Protein AF-A0A6H9YT21-F1 (afdb_monomer_lite)

pLDDT: mean 77.06, std 13.74, range [37.28, 89.81]

Sequence (75 aa):
MRRKICVHVEHYRPNDETDYYDLPDNWDDKTPEERRAELDEMARDALFEAAGSSAFVVEVDENGREIRVLNEDES

Radius of gyration: 13.22 Å; chains: 1; bounding box: 32×30×37 Å

Structure (mmCIF, N/CA/C/O backbone):
data_AF-A0A6H9YT21-F1
#
_entry.id   AF-A0A6H9YT21-F1
#
loop_
_atom_site.group_PDB
_atom_site.id
_atom_site.type_symbol
_atom_site.label_atom_id
_atom_site.label_alt_id
_atom_site.label_comp_id
_atom_site.label_asym_id
_atom_site.label_entity_id
_atom_site.label_seq_id
_atom_site.pdbx_PDB_ins_code
_atom_site.Cartn_x
_atom_site.Cartn_y
_atom_site.Cartn_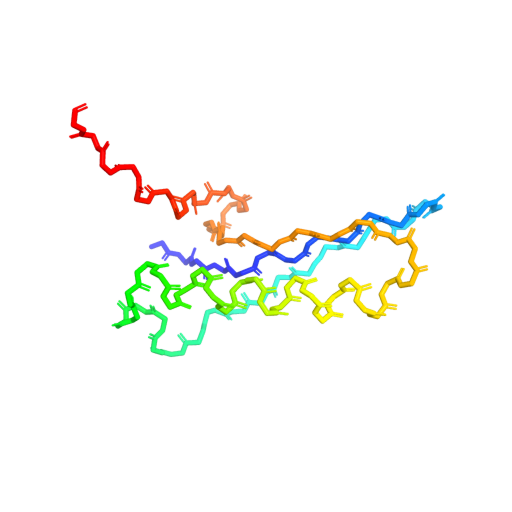z
_atom_site.occupancy
_atom_site.B_iso_or_equiv
_atom_site.auth_seq_id
_atom_site.auth_comp_id
_atom_site.auth_asym_id
_atom_site.auth_atom_id
_atom_site.pdbx_PDB_model_num
ATOM 1 N N . MET A 1 1 ? -17.306 2.074 2.150 1.00 61.66 1 MET A N 1
ATOM 2 C CA . MET A 1 1 ? -16.288 2.349 1.120 1.00 61.66 1 MET A CA 1
ATOM 3 C C . MET A 1 1 ? -15.397 1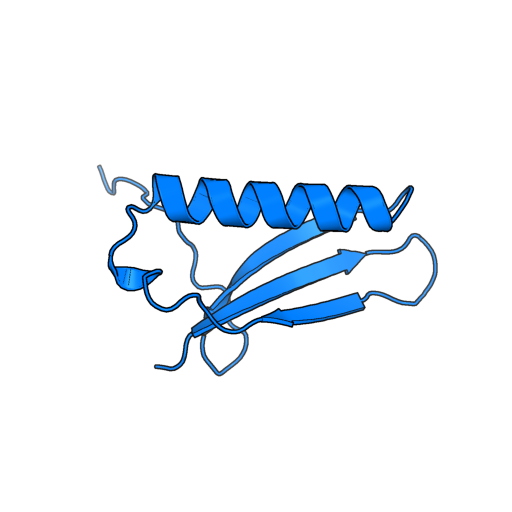.132 1.042 1.00 61.66 1 MET A C 1
ATOM 5 O O . MET A 1 1 ? -14.950 0.679 2.094 1.00 61.66 1 MET A O 1
ATOM 9 N N . ARG A 1 2 ? -15.210 0.551 -0.145 1.00 78.12 2 ARG A N 1
ATOM 10 C CA . ARG A 1 2 ? -14.188 -0.494 -0.325 1.00 78.12 2 ARG A CA 1
ATOM 11 C C . ARG A 1 2 ? -12.839 0.195 -0.498 1.00 78.12 2 ARG A C 1
ATOM 13 O O . ARG A 1 2 ? -12.763 1.181 -1.218 1.00 78.12 2 ARG A O 1
ATOM 20 N N . ARG A 1 3 ? -11.817 -0.286 0.198 1.00 85.94 3 ARG A N 1
ATOM 21 C CA . ARG A 1 3 ? -10.459 0.264 0.160 1.00 85.94 3 ARG A CA 1
ATOM 22 C C . ARG A 1 3 ? -9.506 -0.821 -0.309 1.00 85.94 3 ARG A C 1
ATOM 24 O O . ARG A 1 3 ? -9.809 -2.002 -0.129 1.00 85.94 3 ARG A O 1
ATOM 31 N N . LYS A 1 4 ? -8.423 -0.417 -0.960 1.00 88.88 4 LYS A N 1
ATOM 32 C CA . LYS A 1 4 ? -7.445 -1.304 -1.592 1.00 88.88 4 LYS A CA 1
ATOM 33 C C . LYS A 1 4 ? -6.043 -0.743 -1.440 1.00 88.88 4 LYS A C 1
ATOM 35 O O . LYS A 1 4 ? -5.880 0.452 -1.221 1.00 88.88 4 LYS A O 1
ATOM 40 N N . ILE A 1 5 ? -5.048 -1.598 -1.604 1.00 88.00 5 ILE A N 1
ATOM 41 C CA . ILE A 1 5 ? -3.654 -1.190 -1.752 1.00 88.00 5 ILE A CA 1
ATOM 42 C C . ILE A 1 5 ? -3.376 -1.069 -3.248 1.00 88.00 5 ILE A C 1
ATOM 44 O O . ILE A 1 5 ? -3.631 -2.002 -4.004 1.00 88.00 5 ILE A O 1
ATOM 48 N N . CYS A 1 6 ? -2.893 0.089 -3.677 1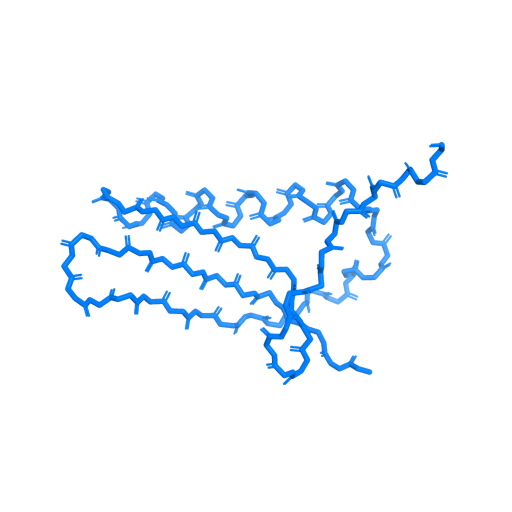.00 87.38 6 CYS A N 1
ATOM 49 C CA . CYS A 1 6 ? -2.452 0.361 -5.036 1.00 87.38 6 CYS A CA 1
ATOM 50 C C . CYS A 1 6 ? -0.926 0.338 -5.054 1.00 87.38 6 CYS A C 1
ATOM 52 O O . CYS A 1 6 ? -0.297 1.145 -4.371 1.00 87.38 6 CYS A O 1
ATOM 54 N N . VAL A 1 7 ? -0.350 -0.576 -5.827 1.00 85.12 7 VAL A N 1
ATOM 55 C CA . VAL A 1 7 ? 1.085 -0.653 -6.101 1.00 85.12 7 VAL A CA 1
ATOM 56 C C . VAL A 1 7 ? 1.291 -0.141 -7.515 1.00 85.12 7 VAL A C 1
ATOM 58 O O . VAL A 1 7 ? 0.711 -0.680 -8.453 1.00 85.12 7 VAL A O 1
ATOM 61 N N . HIS A 1 8 ? 2.085 0.909 -7.673 1.00 83.56 8 HIS A N 1
ATOM 62 C CA . HIS A 1 8 ? 2.419 1.463 -8.977 1.00 83.56 8 HIS A CA 1
ATOM 63 C C . HIS A 1 8 ? 3.923 1.382 -9.191 1.00 83.56 8 HIS A C 1
ATOM 65 O O . HIS A 1 8 ? 4.689 1.816 -8.330 1.00 83.56 8 HIS A O 1
ATOM 71 N N . VAL A 1 9 ? 4.332 0.841 -10.334 1.00 81.06 9 VAL A N 1
ATOM 72 C CA . VAL A 1 9 ? 5.729 0.662 -10.725 1.00 81.06 9 VAL A CA 1
ATOM 73 C C . VAL A 1 9 ? 5.959 1.376 -12.057 1.00 81.06 9 VAL A C 1
ATOM 75 O O . VAL A 1 9 ? 5.395 1.005 -13.084 1.00 81.06 9 VAL A O 1
ATOM 78 N N . GLU A 1 10 ? 6.808 2.398 -12.045 1.00 76.06 10 GLU A N 1
ATOM 79 C CA . GLU A 1 10 ? 7.209 3.162 -13.228 1.00 76.06 10 GLU A CA 1
ATOM 80 C C . GLU A 1 10 ? 8.494 2.572 -13.810 1.00 76.06 10 GLU A C 1
ATOM 82 O O . GLU A 1 10 ? 9.601 2.784 -13.295 1.00 76.06 10 GLU A O 1
ATOM 87 N N . HIS A 1 11 ? 8.369 1.850 -14.917 1.00 72.69 11 HIS A N 1
ATOM 88 C CA . HIS A 1 11 ? 9.520 1.313 -15.629 1.00 72.69 11 HIS A CA 1
ATOM 89 C C . HIS A 1 11 ? 10.114 2.358 -16.585 1.00 72.69 11 HIS A C 1
ATOM 91 O O . HIS A 1 11 ? 9.409 3.106 -17.254 1.00 72.69 11 HIS A O 1
ATOM 97 N N . TYR A 1 12 ? 11.443 2.366 -16.760 1.00 62.78 12 TYR A N 1
ATOM 98 C CA . TYR A 1 12 ? 12.142 3.322 -17.648 1.00 62.78 12 TYR A CA 1
ATOM 99 C C . TYR A 1 12 ? 11.813 3.167 -19.161 1.00 62.78 12 TYR A C 1
ATOM 101 O O . TYR A 1 12 ? 12.450 3.794 -20.013 1.00 62.78 12 TYR A O 1
ATOM 109 N N . ARG A 1 13 ? 10.859 2.298 -19.527 1.00 60.59 13 ARG A N 1
ATOM 110 C CA . ARG A 1 13 ? 10.330 2.001 -20.874 1.00 60.59 13 ARG A CA 1
ATOM 111 C C . ARG A 1 13 ? 8.870 1.519 -20.729 1.00 60.59 13 ARG A C 1
ATOM 113 O O . ARG A 1 13 ? 8.543 1.004 -19.672 1.00 60.59 13 ARG A O 1
ATOM 120 N N . PRO A 1 14 ? 8.017 1.617 -21.769 1.00 60.91 14 PRO A N 1
ATOM 121 C CA . PRO A 1 14 ? 6.655 2.180 -21.730 1.00 60.91 14 PRO A CA 1
ATOM 122 C C . PRO A 1 14 ? 5.555 1.328 -21.062 1.00 60.91 14 PRO A C 1
ATOM 124 O O . PRO A 1 14 ? 4.389 1.465 -21.421 1.00 60.91 14 PRO A O 1
ATOM 127 N N . ASN A 1 15 ? 5.899 0.451 -20.128 1.00 62.78 15 ASN A N 1
ATOM 128 C CA . ASN A 1 15 ? 4.941 -0.341 -19.376 1.00 62.78 15 ASN A CA 1
ATOM 129 C C . ASN A 1 15 ? 5.002 0.099 -17.919 1.00 62.78 15 ASN A C 1
ATOM 131 O O . ASN A 1 15 ? 5.702 -0.525 -17.132 1.00 62.78 15 ASN A O 1
ATOM 135 N N . ASP A 1 16 ? 4.296 1.174 -17.585 1.00 73.88 16 ASP A N 1
ATOM 136 C CA . ASP A 1 16 ? 3.957 1.430 -16.189 1.00 73.88 16 ASP A CA 1
ATOM 137 C C . ASP A 1 16 ? 2.995 0.321 -15.749 1.00 73.88 16 ASP A C 1
ATOM 139 O O . ASP A 1 16 ? 2.022 0.017 -16.450 1.00 73.88 16 ASP A O 1
ATOM 143 N N . GLU A 1 17 ? 3.288 -0.316 -14.622 1.00 82.19 17 GLU A N 1
ATOM 144 C CA . GLU A 1 17 ? 2.469 -1.387 -14.063 1.00 82.19 17 GLU A CA 1
ATOM 145 C C . GLU A 1 17 ? 1.712 -0.847 -12.850 1.00 82.19 17 GLU A C 1
ATOM 147 O O . GLU A 1 17 ? 2.235 -0.071 -12.051 1.00 82.19 17 GLU A O 1
ATOM 152 N N . THR A 1 18 ? 0.424 -1.171 -12.751 1.00 84.69 18 THR A N 1
ATOM 153 C CA . THR A 1 18 ? -0.408 -0.775 -11.611 1.00 84.69 18 THR A CA 1
ATOM 154 C C . THR A 1 18 ? -1.249 -1.955 -11.182 1.00 84.69 18 THR A C 1
ATOM 156 O O . THR A 1 18 ? -2.149 -2.376 -11.911 1.00 84.69 18 THR A O 1
ATOM 159 N N . ASP A 1 19 ? -0.987 -2.429 -9.973 1.00 87.06 19 ASP A N 1
ATOM 160 C CA . ASP A 1 19 ? -1.690 -3.541 -9.361 1.00 87.06 19 ASP A CA 1
ATOM 161 C C . ASP A 1 19 ? -2.500 -3.088 -8.153 1.00 87.06 19 ASP A C 1
ATOM 163 O O . ASP A 1 19 ? -2.113 -2.200 -7.389 1.00 87.06 19 ASP A O 1
ATOM 167 N N . TYR A 1 20 ? -3.651 -3.733 -7.977 1.00 86.75 20 TYR A N 1
ATOM 168 C CA . TYR A 1 20 ? -4.563 -3.469 -6.873 1.00 86.75 20 TYR A CA 1
ATOM 169 C C . TYR A 1 20 ? -4.736 -4.723 -6.029 1.00 86.75 20 TYR A C 1
ATOM 171 O O . TYR A 1 20 ? -5.283 -5.723 -6.496 1.00 86.75 20 TYR A O 1
ATOM 179 N N . TYR A 1 21 ? -4.353 -4.625 -4.763 1.00 88.12 21 TYR A N 1
ATOM 180 C CA . TYR A 1 21 ? -4.483 -5.686 -3.775 1.00 88.12 21 TYR A CA 1
ATOM 181 C C . TYR A 1 21 ? -5.620 -5.367 -2.806 1.00 88.12 21 TYR A C 1
ATOM 183 O O . TYR A 1 21 ? -5.871 -4.206 -2.463 1.00 88.12 21 TYR A O 1
ATOM 191 N N . ASP A 1 22 ? -6.337 -6.401 -2.376 1.00 89.81 22 ASP A N 1
ATOM 192 C CA . ASP A 1 22 ? -7.299 -6.258 -1.288 1.00 89.81 22 ASP A CA 1
ATOM 193 C C . ASP A 1 22 ? -6.564 -6.010 0.036 1.00 89.81 22 ASP A C 1
ATOM 195 O O . ASP A 1 22 ? -5.426 -6.444 0.230 1.00 89.81 22 ASP A O 1
ATOM 199 N N . LEU A 1 23 ? -7.218 -5.286 0.946 1.00 87.06 23 LEU A N 1
ATOM 200 C CA . LEU A 1 23 ? -6.670 -5.059 2.279 1.00 87.06 23 LEU A CA 1
ATOM 201 C C . LEU A 1 23 ? -6.673 -6.366 3.083 1.00 87.06 23 LEU A C 1
ATOM 203 O O . LEU A 1 23 ? -7.639 -7.128 2.983 1.00 87.06 23 LEU A O 1
ATOM 207 N N . PRO A 1 24 ? -5.648 -6.618 3.912 1.00 87.19 24 PRO A N 1
ATOM 208 C CA . PRO A 1 24 ? -5.659 -7.763 4.812 1.00 87.19 24 PRO A CA 1
ATOM 209 C C . PRO A 1 24 ? -6.792 -7.639 5.842 1.00 87.19 24 PRO A C 1
ATOM 211 O O . PRO A 1 24 ? -7.196 -6.537 6.216 1.00 87.19 24 PRO A O 1
ATOM 214 N N . ASP A 1 25 ? -7.292 -8.773 6.339 1.00 86.06 25 ASP A N 1
ATOM 215 C CA . ASP A 1 25 ? -8.466 -8.821 7.228 1.00 86.06 25 ASP A CA 1
ATOM 216 C C . ASP A 1 25 ? -8.310 -7.995 8.520 1.00 86.06 25 ASP A C 1
ATOM 218 O O . ASP A 1 25 ? -9.298 -7.524 9.076 1.00 86.06 25 ASP A O 1
ATOM 222 N N . ASN A 1 26 ? -7.076 -7.787 8.989 1.00 88.19 26 ASN A N 1
ATOM 223 C CA . ASN A 1 26 ? -6.747 -6.988 10.173 1.00 88.19 26 ASN A CA 1
ATOM 224 C C . ASN A 1 26 ? -6.241 -5.575 9.835 1.00 88.19 26 ASN A C 1
ATOM 226 O O . ASN A 1 26 ? -5.658 -4.916 10.697 1.00 88.19 26 ASN A O 1
ATOM 230 N N . TRP A 1 27 ? -6.420 -5.103 8.596 1.00 87.88 27 TRP A N 1
ATOM 231 C CA . TRP A 1 27 ? -5.946 -3.780 8.184 1.00 87.88 27 TRP A CA 1
ATOM 232 C C . TRP A 1 27 ? -6.512 -2.681 9.076 1.00 87.88 27 TRP A C 1
ATOM 234 O O . TRP A 1 27 ? -5.788 -1.785 9.506 1.00 87.88 27 TRP A O 1
ATOM 244 N N . ASP A 1 28 ? -7.799 -2.782 9.411 1.00 85.88 28 ASP A N 1
ATOM 245 C CA . ASP A 1 28 ? -8.487 -1.776 10.212 1.00 85.88 28 ASP A CA 1
ATOM 246 C C . ASP A 1 28 ? -8.089 -1.743 11.684 1.00 85.88 28 ASP A C 1
ATOM 248 O O . ASP A 1 28 ? -8.177 -0.685 12.306 1.00 85.88 28 ASP A O 1
ATOM 252 N N . ASP A 1 29 ? -7.577 -2.853 12.209 1.00 88.88 29 ASP A N 1
ATOM 253 C CA . ASP A 1 29 ? -7.096 -2.954 13.587 1.00 88.88 29 ASP A CA 1
ATOM 254 C C . ASP A 1 29 ? -5.660 -2.430 13.752 1.00 88.88 29 ASP A C 1
ATOM 256 O O . ASP A 1 29 ? -5.230 -2.141 14.870 1.00 88.88 29 ASP A O 1
ATOM 260 N N . LYS A 1 30 ? -4.913 -2.289 12.648 1.00 87.25 30 LYS A N 1
ATOM 261 C CA . LYS A 1 30 ? -3.539 -1.772 12.646 1.00 87.25 30 LYS A CA 1
ATOM 262 C C . LYS A 1 30 ? -3.503 -0.270 12.881 1.00 87.25 30 LYS A C 1
ATOM 264 O O . LYS A 1 30 ? -4.319 0.490 12.346 1.00 87.25 30 LYS A O 1
ATOM 269 N N . THR A 1 31 ? -2.488 0.162 13.618 1.00 88.56 31 THR A N 1
ATOM 270 C CA . THR A 1 31 ? -2.146 1.576 13.760 1.00 88.56 31 THR A CA 1
ATOM 271 C C . THR A 1 31 ? -1.684 2.170 12.420 1.00 88.56 31 THR A C 1
ATOM 273 O O . THR A 1 31 ? -1.225 1.445 11.532 1.00 88.56 31 THR A O 1
ATOM 276 N N . PRO A 1 32 ? -1.756 3.502 12.246 1.00 85.00 32 PRO A N 1
ATOM 277 C CA . PRO A 1 32 ? -1.253 4.164 11.040 1.00 85.00 32 PRO A CA 1
ATOM 278 C C . PRO A 1 32 ? 0.228 3.874 10.752 1.00 85.00 32 PRO A C 1
ATOM 280 O O . PRO A 1 32 ? 0.619 3.772 9.591 1.00 85.00 32 PRO A O 1
ATOM 283 N N . GLU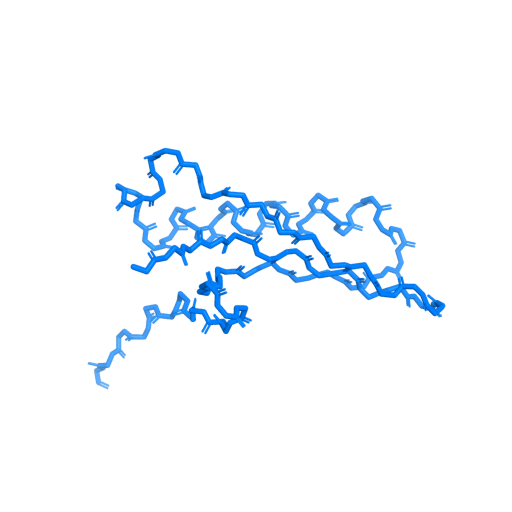 A 1 33 ? 1.042 3.700 11.796 1.00 85.81 33 GLU A N 1
ATOM 284 C CA . GLU A 1 33 ? 2.462 3.352 11.678 1.00 85.81 33 GLU A CA 1
ATOM 285 C C . GLU A 1 33 ? 2.664 1.929 11.146 1.00 85.81 33 GLU A C 1
ATOM 287 O O . GLU A 1 33 ? 3.498 1.718 10.268 1.00 85.81 33 GLU A O 1
ATOM 292 N N . GLU A 1 34 ? 1.870 0.965 11.619 1.00 87.75 34 GLU A N 1
ATOM 293 C CA . GLU A 1 34 ? 1.908 -0.417 11.128 1.00 87.75 34 GLU A CA 1
ATOM 294 C C . GLU A 1 34 ? 1.458 -0.515 9.671 1.00 87.75 34 GLU A C 1
ATOM 296 O O . GLU A 1 34 ? 2.120 -1.173 8.872 1.00 87.75 34 GLU A O 1
ATOM 301 N N . ARG A 1 35 ? 0.375 0.181 9.302 1.00 86.44 35 ARG A N 1
ATOM 302 C CA . ARG A 1 35 ? -0.079 0.241 7.904 1.00 86.44 35 ARG A CA 1
ATOM 303 C C . ARG A 1 35 ? 1.000 0.826 7.008 1.00 86.44 35 ARG A C 1
ATOM 305 O O . ARG A 1 35 ? 1.298 0.268 5.961 1.00 86.44 35 ARG A O 1
ATOM 312 N N . ARG A 1 36 ? 1.627 1.926 7.434 1.00 85.06 36 ARG A N 1
ATOM 313 C CA . ARG A 1 36 ? 2.734 2.541 6.697 1.00 85.06 36 ARG A CA 1
ATOM 314 C C . ARG A 1 36 ? 3.920 1.590 6.554 1.00 85.06 36 ARG A C 1
ATOM 316 O O . ARG A 1 36 ? 4.480 1.514 5.469 1.00 85.06 36 ARG A O 1
ATOM 323 N N . ALA A 1 37 ? 4.295 0.876 7.614 1.00 87.19 37 ALA A N 1
ATOM 324 C CA . ALA A 1 37 ? 5.394 -0.083 7.564 1.00 87.19 37 ALA A CA 1
ATOM 325 C C . ALA A 1 37 ? 5.132 -1.209 6.550 1.00 87.19 37 ALA A C 1
ATOM 327 O O . ALA A 1 37 ? 6.049 -1.583 5.823 1.00 87.19 37 ALA A O 1
ATOM 328 N N . GLU A 1 38 ? 3.893 -1.699 6.453 1.00 88.19 38 GLU A N 1
ATOM 329 C CA . GLU A 1 38 ? 3.515 -2.698 5.446 1.00 88.19 38 GLU A CA 1
ATOM 330 C C . GLU A 1 38 ? 3.497 -2.133 4.024 1.00 88.19 38 GLU A C 1
ATOM 332 O O . GLU A 1 38 ? 4.027 -2.773 3.119 1.00 88.19 38 GLU A O 1
ATOM 337 N N . LEU A 1 39 ? 2.956 -0.927 3.812 1.00 85.81 39 LEU A N 1
ATOM 338 C CA . LEU A 1 39 ? 3.014 -0.276 2.495 1.00 85.81 39 LEU A CA 1
ATOM 339 C C . LEU A 1 39 ? 4.473 -0.043 2.060 1.00 85.81 39 LEU A C 1
ATOM 341 O O . LEU A 1 39 ? 4.811 -0.289 0.905 1.00 85.81 39 LEU A O 1
ATOM 345 N N . ASP A 1 40 ? 5.346 0.374 2.983 1.00 84.88 40 ASP A N 1
ATOM 346 C CA . ASP A 1 40 ? 6.781 0.554 2.734 1.00 84.88 40 ASP A CA 1
ATOM 347 C C . ASP A 1 40 ? 7.483 -0.779 2.410 1.00 84.88 40 ASP A C 1
ATOM 349 O O . ASP A 1 40 ? 8.388 -0.807 1.574 1.00 84.88 40 ASP A O 1
ATOM 353 N N . GLU A 1 41 ? 7.104 -1.883 3.062 1.00 87.19 41 GLU A N 1
ATOM 354 C CA . GLU A 1 41 ? 7.630 -3.222 2.763 1.00 87.19 41 GLU A CA 1
ATOM 355 C C . GLU A 1 41 ? 7.204 -3.682 1.364 1.00 87.19 41 GLU A C 1
ATOM 357 O O . GLU A 1 41 ? 8.063 -4.018 0.549 1.00 87.19 41 GLU A O 1
ATOM 362 N N . MET A 1 42 ? 5.915 -3.561 1.033 1.00 85.06 42 MET A N 1
ATOM 363 C CA . MET A 1 42 ? 5.397 -3.864 -0.306 1.00 85.06 42 MET A CA 1
ATOM 364 C C . MET A 1 42 ? 6.063 -3.008 -1.389 1.00 85.06 42 MET A C 1
ATOM 366 O O . MET A 1 42 ? 6.387 -3.507 -2.465 1.00 85.06 42 MET A O 1
ATOM 370 N N . ALA A 1 43 ? 6.308 -1.723 -1.112 1.00 81.31 43 ALA A N 1
ATOM 371 C CA . ALA A 1 43 ? 7.005 -0.837 -2.039 1.00 81.31 43 ALA A CA 1
ATOM 372 C C . ALA A 1 43 ? 8.448 -1.287 -2.282 1.00 81.31 43 ALA A C 1
ATOM 374 O O . ALA A 1 43 ? 8.933 -1.215 -3.409 1.00 81.31 43 ALA A O 1
ATOM 375 N N . ARG A 1 44 ? 9.142 -1.765 -1.243 1.00 83.62 44 ARG A N 1
ATOM 376 C CA . ARG A 1 44 ? 10.511 -2.288 -1.364 1.00 83.62 44 ARG A CA 1
ATOM 377 C C . ARG A 1 44 ? 10.564 -3.579 -2.164 1.00 83.62 44 ARG A C 1
ATOM 379 O O . ARG A 1 44 ? 11.475 -3.707 -2.978 1.00 83.62 44 ARG A O 1
ATOM 386 N N . ASP A 1 45 ? 9.618 -4.488 -1.959 1.00 84.44 45 ASP A N 1
ATOM 387 C CA . ASP A 1 45 ? 9.538 -5.722 -2.743 1.00 84.44 45 ASP A CA 1
ATOM 388 C C . ASP A 1 45 ? 9.256 -5.414 -4.217 1.00 84.44 45 ASP A C 1
ATOM 390 O O . ASP A 1 45 ? 10.017 -5.840 -5.086 1.00 84.44 45 ASP A O 1
ATOM 394 N N . ALA A 1 46 ? 8.273 -4.552 -4.502 1.00 80.44 46 ALA A N 1
ATOM 395 C CA . ALA A 1 46 ? 7.978 -4.110 -5.865 1.00 80.44 46 ALA A CA 1
ATOM 396 C C . ALA A 1 46 ? 9.192 -3.429 -6.530 1.00 80.44 46 ALA A C 1
ATOM 398 O O . ALA A 1 46 ? 9.528 -3.714 -7.679 1.00 80.44 46 ALA A O 1
ATOM 399 N N . LEU A 1 47 ? 9.912 -2.570 -5.798 1.00 78.44 47 LEU A N 1
ATOM 400 C CA . LEU A 1 47 ? 11.161 -1.955 -6.267 1.00 78.44 47 LEU A CA 1
ATOM 401 C C . LEU A 1 47 ? 12.257 -2.988 -6.555 1.00 78.44 47 LEU A C 1
ATOM 403 O O . LEU A 1 47 ? 13.010 -2.833 -7.522 1.00 78.44 47 LEU A O 1
ATOM 407 N N . PHE A 1 48 ? 12.388 -4.006 -5.703 1.00 79.75 48 PHE A N 1
ATOM 408 C CA . PHE A 1 48 ? 13.393 -5.054 -5.851 1.00 79.75 48 PHE A CA 1
ATOM 409 C C . PHE A 1 48 ? 13.147 -5.880 -7.116 1.00 79.75 48 PHE A C 1
ATOM 411 O O . PHE A 1 48 ? 14.089 -6.144 -7.867 1.00 79.75 48 PHE A O 1
ATOM 418 N N . GLU A 1 49 ? 11.889 -6.224 -7.394 1.00 74.81 49 GLU A N 1
ATOM 419 C CA . GLU A 1 49 ? 11.498 -6.932 -8.616 1.00 74.81 49 GLU A CA 1
ATOM 420 C C . GLU A 1 49 ? 11.663 -6.062 -9.873 1.00 74.81 49 GLU A C 1
ATOM 422 O O . GLU A 1 49 ? 12.063 -6.557 -10.929 1.00 74.81 49 GLU A O 1
ATOM 427 N N . ALA A 1 50 ? 11.452 -4.749 -9.759 1.00 70.19 50 ALA A N 1
ATOM 428 C CA . ALA A 1 50 ? 11.418 -3.833 -10.896 1.00 70.19 50 ALA A CA 1
ATOM 429 C C . ALA A 1 50 ? 12.787 -3.302 -11.382 1.00 70.19 50 ALA A C 1
ATOM 431 O O . ALA A 1 50 ? 12.815 -2.454 -12.278 1.00 70.19 50 ALA A O 1
ATOM 432 N N . ALA A 1 51 ? 13.910 -3.769 -10.816 1.00 59.72 51 ALA A N 1
ATOM 433 C CA . ALA A 1 51 ? 15.305 -3.549 -11.243 1.00 59.72 51 ALA A CA 1
ATOM 434 C C . ALA A 1 51 ? 15.566 -2.284 -12.108 1.00 59.72 51 ALA A C 1
ATOM 436 O O . ALA A 1 51 ? 15.763 -2.370 -13.322 1.00 59.72 51 ALA A O 1
ATOM 437 N N . GLY A 1 52 ? 15.620 -1.102 -11.476 1.00 59.22 52 GLY A N 1
ATOM 438 C CA . GLY A 1 52 ? 15.915 0.184 -12.144 1.00 59.22 52 GLY A CA 1
ATOM 439 C C . GLY A 1 52 ? 14.703 1.092 -12.398 1.00 59.22 52 GLY A C 1
ATOM 440 O O . GLY A 1 52 ? 14.791 2.006 -13.218 1.00 59.22 52 GLY A O 1
ATOM 441 N N . SER A 1 53 ? 13.607 0.839 -11.687 1.00 68.44 53 SER A N 1
ATOM 442 C CA . SER A 1 53 ? 12.305 1.515 -11.787 1.00 68.44 53 SER A CA 1
ATOM 443 C C . SER A 1 53 ? 11.968 2.223 -10.464 1.00 68.44 53 SER A C 1
ATOM 445 O O . SER A 1 53 ? 12.553 1.882 -9.431 1.00 68.44 53 SER A O 1
ATOM 447 N N . SER A 1 54 ? 11.059 3.203 -10.465 1.00 73.75 54 SER A N 1
ATOM 448 C CA . SER A 1 54 ? 10.436 3.709 -9.227 1.00 73.75 54 SER A CA 1
ATOM 449 C C . SER A 1 54 ? 9.185 2.894 -8.915 1.00 73.75 54 SER A C 1
ATOM 451 O O . SER A 1 54 ? 8.486 2.471 -9.826 1.00 73.75 54 SER A O 1
ATOM 453 N N . ALA A 1 55 ? 8.891 2.668 -7.636 1.00 76.50 55 ALA A N 1
ATOM 454 C CA . ALA A 1 55 ? 7.613 2.121 -7.212 1.00 76.50 55 ALA A CA 1
ATOM 455 C C . ALA A 1 55 ? 7.099 2.876 -5.991 1.00 76.50 55 ALA A C 1
ATOM 457 O O . ALA A 1 55 ? 7.880 3.284 -5.124 1.00 76.50 55 ALA A O 1
ATOM 458 N N . PHE A 1 56 ? 5.786 3.057 -5.930 1.00 78.88 56 PHE A N 1
ATOM 459 C CA . PHE A 1 56 ? 5.092 3.625 -4.785 1.00 78.88 56 PHE A CA 1
ATOM 460 C C . PHE A 1 56 ? 3.850 2.802 -4.462 1.00 78.88 56 PHE A C 1
ATOM 462 O O . PHE A 1 56 ? 3.199 2.246 -5.348 1.00 78.88 56 PHE A O 1
ATOM 469 N N . VAL A 1 57 ? 3.539 2.712 -3.170 1.00 82.62 57 VAL A N 1
ATOM 470 C CA . VAL A 1 57 ? 2.432 1.905 -2.658 1.00 82.62 57 VAL A CA 1
ATOM 471 C C . VAL A 1 57 ? 1.583 2.754 -1.731 1.00 82.62 57 VAL A C 1
ATOM 473 O O . VAL A 1 57 ? 2.098 3.384 -0.808 1.00 82.62 57 VAL A O 1
ATOM 476 N N . VAL A 1 58 ? 0.281 2.801 -2.000 1.00 85.12 58 VAL A N 1
ATOM 477 C CA . VAL A 1 58 ? -0.665 3.696 -1.322 1.00 85.12 58 VAL A CA 1
ATOM 478 C C . VAL A 1 58 ? -2.010 3.014 -1.092 1.00 85.12 58 VAL A C 1
ATOM 480 O O . VAL A 1 58 ? -2.443 2.176 -1.880 1.00 85.12 58 VAL A O 1
ATOM 483 N N . GLU A 1 59 ? -2.700 3.382 -0.014 1.00 85.69 59 GLU A N 1
ATOM 484 C CA . GLU A 1 59 ? -4.097 2.992 0.202 1.00 85.69 59 GLU A CA 1
ATOM 485 C C . GLU A 1 59 ? -5.002 3.855 -0.692 1.00 85.69 59 GLU A C 1
ATOM 487 O O . GLU A 1 59 ? -4.861 5.077 -0.741 1.00 85.69 59 GLU A O 1
ATOM 492 N N . VAL A 1 60 ? -5.939 3.236 -1.408 1.00 86.31 60 VAL A N 1
ATOM 493 C CA . VAL A 1 60 ? -6.892 3.910 -2.299 1.00 86.31 60 VAL A CA 1
ATOM 494 C C . VAL A 1 60 ? -8.330 3.515 -1.984 1.00 86.31 60 VAL A C 1
ATOM 496 O O . VAL A 1 60 ? -8.605 2.428 -1.469 1.00 86.31 60 VAL A O 1
ATOM 499 N N . ASP A 1 61 ? -9.269 4.397 -2.315 1.00 87.38 61 ASP A N 1
ATOM 500 C CA . ASP A 1 61 ? -10.699 4.101 -2.264 1.00 87.38 61 ASP A CA 1
ATOM 501 C C . ASP A 1 61 ? -11.169 3.260 -3.469 1.00 87.38 61 ASP A C 1
ATOM 503 O O . ASP A 1 61 ? -10.410 2.911 -4.374 1.00 87.38 61 ASP A O 1
ATOM 507 N N . GLU A 1 62 ? -12.463 2.945 -3.502 1.00 80.56 62 GLU A N 1
ATOM 508 C CA . GLU A 1 62 ? -13.104 2.176 -4.576 1.00 80.56 62 GLU A CA 1
ATOM 509 C C . GLU A 1 62 ? -13.064 2.848 -5.960 1.00 80.56 62 GLU A C 1
ATOM 511 O O . GLU A 1 62 ? -13.318 2.186 -6.964 1.00 80.56 62 GLU A O 1
ATOM 516 N N . ASN A 1 63 ? -12.732 4.139 -6.019 1.00 82.50 63 ASN A N 1
ATOM 517 C CA . ASN A 1 63 ? -12.545 4.921 -7.239 1.00 82.50 63 ASN A CA 1
ATOM 518 C C . ASN A 1 63 ? -11.057 5.112 -7.586 1.00 82.50 63 ASN A C 1
ATOM 520 O O . ASN A 1 63 ? -10.752 5.866 -8.510 1.00 82.50 63 ASN A O 1
ATOM 524 N N . GLY A 1 64 ? -10.139 4.479 -6.847 1.00 76.00 64 GLY A N 1
ATOM 525 C CA . GLY A 1 64 ? -8.697 4.623 -7.038 1.00 76.00 64 GLY A CA 1
ATOM 526 C C . GLY A 1 64 ? -8.135 5.953 -6.535 1.00 76.00 64 GLY A C 1
ATOM 527 O O . GLY A 1 64 ? -7.044 6.342 -6.940 1.00 76.00 64 GLY A O 1
ATOM 528 N N . ARG A 1 65 ? -8.866 6.686 -5.685 1.00 82.50 65 ARG A N 1
ATOM 529 C CA . ARG A 1 65 ? -8.356 7.926 -5.088 1.00 82.50 65 ARG A CA 1
ATOM 530 C C . ARG A 1 65 ? -7.494 7.590 -3.887 1.00 82.50 65 ARG A C 1
ATOM 532 O O . ARG A 1 65 ? -7.950 6.867 -3.006 1.00 82.50 65 ARG A O 1
ATOM 539 N N . GLU A 1 66 ? -6.291 8.153 -3.841 1.00 80.00 66 GLU A N 1
ATOM 540 C CA . GLU A 1 66 ? -5.396 8.015 -2.694 1.00 80.00 66 GLU A CA 1
ATOM 541 C C . GLU A 1 66 ? -6.081 8.465 -1.405 1.00 80.00 66 GLU A C 1
ATOM 543 O O . GLU A 1 66 ? -6.491 9.619 -1.241 1.00 80.00 66 GLU A O 1
ATOM 548 N N . ILE A 1 67 ? -6.167 7.533 -0.466 1.00 74.31 67 ILE A N 1
ATOM 549 C CA . ILE A 1 67 ? -6.507 7.791 0.919 1.00 74.31 67 ILE A CA 1
ATOM 550 C C . ILE A 1 67 ? -5.165 8.037 1.591 1.00 74.31 67 ILE A C 1
ATOM 552 O O . ILE A 1 67 ? -4.479 7.107 2.006 1.00 74.31 67 ILE A O 1
ATOM 556 N N . ARG A 1 68 ? -4.735 9.302 1.632 1.00 62.19 68 ARG A N 1
ATOM 557 C CA . ARG A 1 68 ? -3.512 9.684 2.345 1.00 62.19 68 ARG A CA 1
ATOM 558 C C . ARG A 1 68 ? -3.583 9.142 3.773 1.00 62.19 68 ARG A C 1
ATOM 560 O O . ARG A 1 68 ? -4.344 9.659 4.587 1.00 6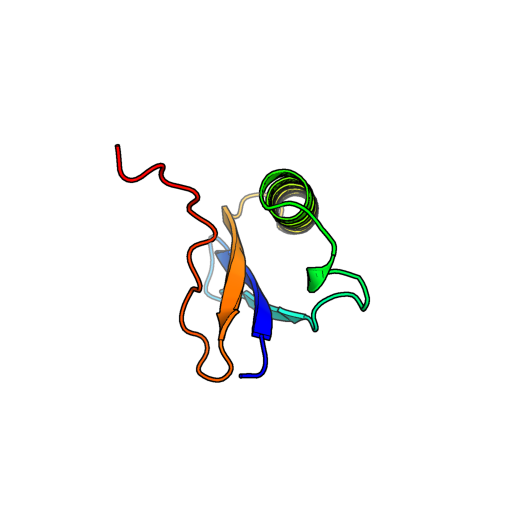2.19 68 ARG A O 1
ATOM 567 N N . VAL A 1 69 ? -2.740 8.159 4.092 1.00 56.19 69 VAL A N 1
ATOM 568 C CA . VAL A 1 69 ? -2.401 7.778 5.472 1.00 56.19 69 VAL A CA 1
ATOM 569 C C . VAL A 1 69 ? -1.448 8.848 6.022 1.00 56.19 69 VAL A C 1
ATOM 571 O O . VAL A 1 69 ? -0.301 8.589 6.370 1.00 56.19 69 VAL A O 1
ATOM 574 N N . LEU A 1 70 ? -1.889 10.104 6.009 1.00 46.22 70 LEU A N 1
ATOM 575 C CA . LEU A 1 70 ? -1.237 11.182 6.731 1.00 46.22 70 LEU A CA 1
ATOM 576 C C . LEU A 1 70 ? -2.004 11.331 8.038 1.00 46.22 70 LEU A C 1
ATOM 578 O O . LEU A 1 70 ? -3.008 12.032 8.110 1.00 46.22 70 LEU A O 1
ATOM 582 N N . ASN A 1 71 ? -1.500 10.672 9.079 1.00 40.84 71 ASN A N 1
ATOM 583 C CA . ASN A 1 71 ? -1.497 11.318 10.383 1.00 40.84 71 ASN A CA 1
ATOM 584 C C . ASN A 1 71 ? -0.564 12.536 10.258 1.00 40.84 71 ASN A C 1
ATOM 586 O O . ASN A 1 71 ? 0.626 12.453 10.541 1.00 40.84 71 ASN A O 1
ATOM 590 N N . GLU A 1 72 ? -1.091 13.639 9.744 1.00 41.12 72 GLU A N 1
ATOM 591 C CA . GLU A 1 72 ? -0.773 14.950 10.298 1.00 41.12 72 GLU A CA 1
ATOM 592 C C . GLU A 1 72 ? -1.899 15.141 11.323 1.00 41.12 72 GLU A C 1
ATOM 594 O O . GLU A 1 72 ? -3.067 15.233 10.964 1.00 41.12 72 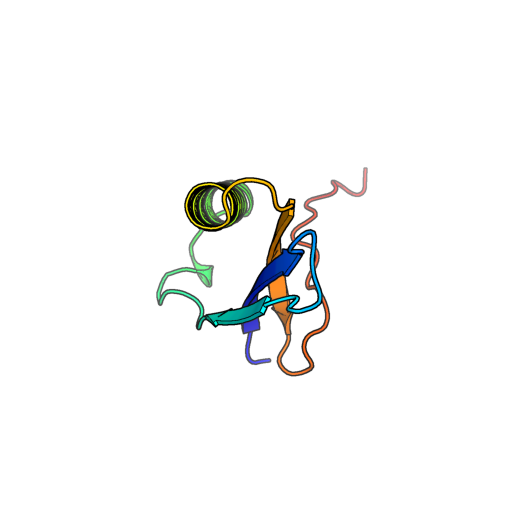GLU A O 1
ATOM 599 N N . ASP A 1 73 ? -1.673 14.907 12.614 1.00 40.47 73 ASP A N 1
ATOM 600 C CA . ASP A 1 73 ? -1.300 16.002 13.516 1.00 40.47 73 ASP A CA 1
ATOM 601 C C . ASP A 1 73 ? -1.666 17.370 12.905 1.00 40.47 73 ASP A C 1
ATOM 603 O O . ASP A 1 73 ? -0.811 18.156 12.506 1.00 40.47 73 ASP A O 1
ATOM 607 N N . GLU A 1 74 ? -2.971 17.627 12.756 1.00 39.34 74 GLU A N 1
ATOM 608 C CA . GLU A 1 74 ? -3.480 18.996 12.759 1.00 39.34 74 GLU A CA 1
ATOM 609 C C . GLU A 1 74 ? -3.203 19.561 14.159 1.00 39.34 74 GLU A C 1
ATOM 611 O O . GLU A 1 74 ? -4.041 19.462 15.060 1.00 39.34 74 GLU A O 1
ATOM 616 N N . SER A 1 75 ? -1.998 20.101 14.353 1.00 37.28 75 SER A N 1
ATOM 617 C CA . SER A 1 75 ? -1.646 20.939 15.498 1.00 37.28 75 SER A CA 1
ATOM 618 C C . SER A 1 75 ? -1.358 22.371 15.078 1.00 37.28 75 SER A C 1
ATOM 620 O O . SER A 1 75 ? -0.874 22.606 13.949 1.00 37.28 75 SER A O 1
#

Organism: NCBI:txid359158

Secondary structure (DSSP, 8-state):
--EEEEEEEE-SSS--EEEEEEPPTTTTTS-HHHHHHHHHHHHHHHHHHTSS-EEEEEEEETTS-B---------

Foldseek 3Di:
DFKWKWKWKAAPDDDTDIDTGHDPPCNVVDDLVRNVVVQVVVQVVSVVVRPPIHMGMAMADPVRHGPPSDPPPPD